Protein AF-A0A7S4WIR4-F1 (afdb_monomer)

Mean predicted aligned error: 4.54 Å

Foldseek 3Di:
DQWDADLLVQWTWGNPDLVDLVDTDTDHDPPVCVVVSVVVSVVLQCVLCVQPPVSNVCVVVVHDDHSVSSLVSQQSCLLVVVDDDDFDADVPSNYGVVVVVVCCVSRPDDPQSDDFDFDADPVRHGPVDGDGPDPPDPDDWDFDDWDQDPVGIDTDIDD

Secondary structure (DSSP, 8-state):
--EEEETTTTEEEE---SS--S--EEEPPPGGGHHHHHHHHHHHHHHHHTT-HHHHHHHHTT-PPPHHHHHHHHHHHHHHTS-------BGGGTBSHHHHHHHHHHHSPPTTSSPPEEEE-TTS-EEEEEE---TTSPP--EEEEEEEETTEEEEEEE-

InterPro domains:
  IPR027417 P-loop containing nucleoside triphosphate hydrolase [G3DSA:3.40.50.300] (1-125)
  IPR027417 P-loop containing nucleoside triphosphate hydrolase [SSF52540] (1-110)

Radius of gyration: 21.88 Å; Cα contacts (8 Å, |Δi|>4): 183; chains: 1; bounding box: 56×36×52 Å

Solvent-accessible surface area (backbone atoms only — not comparable to full-atom values): 9731 Å² total; per-residue (Å²): 136,55,59,52,70,44,58,90,78,58,32,18,46,33,40,86,44,92,88,46,62,87,54,68,42,84,41,70,59,54,81,94,43,46,69,60,44,53,57,53,30,52,53,51,50,57,64,19,28,73,63,34,72,72,53,34,53,40,41,75,73,69,44,82,76,52,72,68,55,45,47,51,23,42,20,52,29,39,67,72,62,76,47,75,93,82,84,75,69,36,72,94,72,55,39,46,52,68,58,53,55,51,45,48,68,66,31,51,74,55,84,80,70,52,86,57,49,73,36,60,48,100,88,68,47,76,68,86,48,60,54,67,83,50,93,86,50,82,92,62,68,48,78,78,47,78,46,84,49,101,90,47,78,45,72,44,65,49,111

Organism: NCBI:txid49249

pLDDT: mean 94.42, std 3.85, range [73.44, 98.12]

Structure (mmCIF, N/CA/C/O backbone):
data_AF-A0A7S4WIR4-F1
#
_entry.id   AF-A0A7S4WIR4-F1
#
loop_
_atom_site.group_PDB
_atom_site.id
_atom_site.type_symbol
_atom_site.label_atom_id
_atom_site.label_alt_id
_atom_site.label_comp_id
_atom_site.label_asym_id
_atom_site.label_entity_id
_atom_site.label_seq_id
_atom_site.pdbx_PDB_ins_code
_atom_site.Cartn_x
_atom_site.Cartn_y
_atom_site.Cartn_z
_atom_site.occupancy
_atom_site.B_iso_or_equiv
_atom_site.auth_seq_id
_atom_site.auth_comp_id
_atom_site.auth_asym_id
_atom_site.auth_atom_id
_atom_site.pdbx_PDB_model_num
ATOM 1 N N . PHE A 1 1 ? -2.104 -3.548 23.792 1.00 88.44 1 PHE A N 1
ATOM 2 C CA . PHE A 1 1 ? -2.145 -3.829 22.344 1.00 88.44 1 PHE A CA 1
ATOM 3 C C . PHE A 1 1 ? -2.446 -5.303 22.118 1.00 88.44 1 PHE A C 1
ATOM 5 O O . PHE A 1 1 ? -1.553 -6.132 22.292 1.00 88.44 1 PHE A O 1
ATOM 12 N N . ILE A 1 2 ? -3.708 -5.609 21.820 1.00 90.94 2 ILE A N 1
ATOM 13 C CA . ILE A 1 2 ? -4.228 -6.968 21.576 1.00 90.94 2 ILE A CA 1
ATOM 14 C C . ILE A 1 2 ? -4.780 -7.131 20.151 1.00 90.94 2 ILE A C 1
ATOM 16 O O . ILE A 1 2 ? -5.162 -8.227 19.762 1.00 90.94 2 ILE A O 1
ATOM 20 N N . GLY A 1 3 ? -4.813 -6.046 19.381 1.00 93.75 3 GLY A N 1
ATOM 21 C CA . GLY A 1 3 ? -5.485 -5.975 18.098 1.00 93.75 3 GLY A CA 1
ATOM 22 C C . GLY A 1 3 ? -5.527 -4.548 17.576 1.00 93.75 3 GLY A C 1
ATOM 23 O O . GLY A 1 3 ? -4.919 -3.652 18.169 1.00 93.75 3 GLY A O 1
ATOM 24 N N . LEU A 1 4 ? -6.249 -4.371 16.482 1.00 95.38 4 LEU A N 1
ATOM 25 C CA . LEU A 1 4 ? -6.417 -3.122 15.745 1.00 95.38 4 LEU A CA 1
ATOM 26 C C . LEU A 1 4 ? -7.828 -3.074 15.147 1.00 95.38 4 LEU A C 1
ATOM 28 O O . LEU A 1 4 ? -8.464 -4.116 14.992 1.00 95.38 4 LEU A O 1
ATOM 32 N N . VAL A 1 5 ? -8.311 -1.878 14.825 1.00 97.06 5 VAL A N 1
ATOM 33 C CA . VAL A 1 5 ? -9.605 -1.688 14.163 1.00 97.06 5 VAL A CA 1
ATOM 34 C C . VAL A 1 5 ? -9.358 -1.291 12.718 1.00 97.06 5 VAL A C 1
ATOM 36 O O . VAL A 1 5 ? -8.601 -0.358 12.460 1.00 97.06 5 VAL A O 1
ATOM 39 N N . ASP A 1 6 ? -9.989 -2.004 11.794 1.00 95.94 6 ASP A N 1
ATOM 40 C CA . ASP A 1 6 ? -10.075 -1.595 10.401 1.00 95.94 6 ASP A CA 1
ATOM 41 C C . ASP A 1 6 ? -11.202 -0.565 10.249 1.00 95.94 6 ASP A C 1
ATOM 43 O O . ASP A 1 6 ? -12.378 -0.862 10.485 1.00 95.94 6 ASP A O 1
ATOM 47 N N . LEU A 1 7 ? -10.824 0.658 9.870 1.00 96.81 7 LEU A N 1
ATOM 48 C CA . LEU A 1 7 ? -11.745 1.776 9.675 1.00 96.81 7 LEU A CA 1
ATOM 49 C C . LEU A 1 7 ? -12.652 1.572 8.452 1.00 96.81 7 LEU A C 1
ATOM 51 O O . LEU A 1 7 ? -13.780 2.059 8.451 1.00 96.81 7 LEU A O 1
ATOM 55 N N . LEU A 1 8 ? -12.213 0.831 7.429 1.00 94.31 8 LEU A N 1
ATOM 56 C CA . LEU A 1 8 ? -13.016 0.597 6.225 1.00 94.31 8 LEU A CA 1
ATOM 57 C C . LEU A 1 8 ? -14.213 -0.303 6.533 1.00 94.31 8 LEU A C 1
ATOM 59 O O . LEU A 1 8 ? -15.347 0.012 6.168 1.00 94.31 8 LEU A O 1
ATOM 63 N N . THR A 1 9 ? -13.962 -1.409 7.236 1.00 94.19 9 THR A N 1
ATOM 64 C CA . THR A 1 9 ? -14.976 -2.430 7.544 1.00 94.19 9 THR A CA 1
ATOM 65 C C . THR A 1 9 ? -15.663 -2.241 8.896 1.00 94.19 9 THR A C 1
ATOM 67 O O . THR A 1 9 ? -16.657 -2.920 9.165 1.00 94.19 9 THR A O 1
ATOM 70 N N . ARG A 1 10 ? -15.163 -1.331 9.747 1.00 95.38 10 ARG A N 1
ATOM 71 C CA . ARG A 1 10 ? -15.601 -1.145 11.143 1.00 95.38 10 ARG A CA 1
ATOM 72 C C . ARG A 1 10 ? -15.527 -2.451 11.943 1.00 95.38 10 ARG A C 1
ATOM 74 O O . ARG A 1 10 ? -16.445 -2.802 12.690 1.00 95.38 10 ARG A O 1
ATOM 81 N N . LYS A 1 11 ? -14.443 -3.210 11.767 1.00 96.56 11 LYS A N 1
ATOM 82 C CA . LYS A 1 11 ? -14.209 -4.471 12.485 1.00 96.56 11 LYS A CA 1
ATOM 83 C C . LYS A 1 11 ? -12.888 -4.450 13.231 1.00 96.56 11 LYS A C 1
ATOM 85 O O . LYS A 1 11 ? -11.874 -3.953 12.749 1.00 96.56 11 LYS A O 1
ATOM 90 N N . ALA A 1 12 ? -12.907 -5.009 14.434 1.00 96.94 12 ALA A N 1
ATOM 91 C CA . ALA A 1 12 ? -11.722 -5.183 15.252 1.00 96.94 12 ALA A CA 1
ATOM 92 C C . ALA A 1 12 ? -11.072 -6.532 14.933 1.00 96.94 12 ALA A C 1
ATOM 94 O O . ALA A 1 12 ? -11.678 -7.583 15.133 1.00 96.94 12 ALA A O 1
ATOM 95 N N . HIS A 1 13 ? -9.822 -6.504 14.485 1.00 95.19 13 HIS A N 1
ATOM 96 C CA . HIS A 1 13 ? -8.973 -7.685 14.381 1.00 95.19 13 HIS A CA 1
ATOM 97 C C . HIS A 1 13 ? -8.282 -7.901 15.724 1.00 95.19 13 HIS A C 1
ATOM 99 O O . HIS A 1 13 ? -7.426 -7.107 16.129 1.00 95.19 13 HIS A O 1
ATOM 105 N N . VAL A 1 14 ? -8.655 -8.966 16.431 1.00 95.00 14 VAL A N 1
ATOM 106 C CA . VAL A 1 14 ? -8.156 -9.267 17.778 1.00 95.00 14 VAL A CA 1
ATOM 107 C C . VAL A 1 14 ? -7.390 -10.582 17.773 1.00 95.00 14 VAL A C 1
ATOM 109 O O . VAL A 1 14 ? -7.874 -11.587 17.267 1.00 95.00 14 VAL A O 1
ATOM 112 N N . TRP A 1 15 ? -6.212 -10.586 18.393 1.00 93.38 15 TRP A N 1
ATOM 113 C CA . TRP A 1 15 ? -5.401 -11.780 18.632 1.00 93.38 15 TRP A CA 1
ATOM 114 C C . TRP A 1 15 ? -5.510 -12.161 20.114 1.00 93.38 15 TRP A C 1
ATOM 116 O O . TRP A 1 15 ? -4.769 -11.606 20.940 1.00 93.38 15 TRP A O 1
ATOM 126 N N . PRO A 1 16 ? -6.458 -13.045 20.477 1.00 87.00 16 PRO A N 1
ATOM 127 C CA . PRO A 1 16 ? -6.799 -13.312 21.871 1.00 87.00 16 PRO A CA 1
ATOM 128 C C . PRO A 1 16 ? -5.745 -14.148 22.598 1.00 87.00 16 PRO A C 1
ATOM 130 O O . PRO A 1 16 ? -5.554 -13.960 23.798 1.00 87.00 16 PRO A O 1
ATOM 133 N N . ASP A 1 17 ? -5.055 -15.045 21.891 1.00 85.25 17 ASP A N 1
ATOM 134 C CA . ASP A 1 17 ? -4.028 -15.909 22.466 1.00 85.25 17 ASP A CA 1
ATOM 135 C C . ASP A 1 17 ? -2.626 -15.298 22.267 1.00 85.25 17 ASP A C 1
ATOM 137 O O . ASP A 1 17 ? -2.160 -15.140 21.137 1.00 85.25 17 ASP A O 1
ATOM 141 N N . PRO A 1 18 ? -1.894 -14.962 23.345 1.00 79.19 18 PRO A N 1
ATOM 142 C CA . PRO A 1 18 ? -0.508 -14.508 23.240 1.00 79.19 18 PRO A CA 1
ATOM 143 C C . PRO A 1 18 ? 0.458 -15.557 22.659 1.00 79.19 18 PRO A C 1
ATOM 145 O O . PRO A 1 18 ? 1.525 -15.184 22.155 1.00 79.19 18 PRO A O 1
ATOM 148 N N . ASN A 1 19 ? 0.106 -16.843 22.748 1.00 81.25 19 ASN A N 1
ATOM 149 C CA . ASN A 1 19 ? 0.925 -17.980 22.327 1.00 81.25 19 ASN A CA 1
ATOM 150 C C . ASN A 1 19 ? 0.577 -18.490 20.922 1.00 81.25 19 ASN A C 1
ATOM 152 O O . ASN A 1 19 ? 1.421 -19.133 20.303 1.00 81.25 19 ASN A O 1
ATOM 156 N N . ASN A 1 20 ? -0.617 -18.183 20.406 1.00 79.50 20 ASN A N 1
ATOM 157 C CA . ASN A 1 20 ? -1.042 -18.532 19.051 1.00 79.50 20 ASN A CA 1
ATOM 158 C C . ASN A 1 20 ? -1.300 -17.262 18.234 1.00 79.50 20 ASN A C 1
ATOM 160 O O . ASN A 1 20 ? -2.334 -16.611 18.358 1.00 79.50 20 ASN A O 1
ATOM 164 N N . ARG A 1 21 ? -0.313 -16.901 17.411 1.00 73.44 21 ARG A N 1
ATOM 165 C CA . ARG A 1 21 ? -0.252 -15.605 16.720 1.00 73.44 21 ARG A CA 1
ATOM 166 C C . ARG A 1 21 ? -0.794 -15.644 15.289 1.00 73.44 21 ARG A C 1
ATOM 168 O O . ARG A 1 21 ? -0.968 -14.597 14.675 1.00 73.44 21 ARG A O 1
ATOM 175 N N . GLU A 1 22 ? -1.077 -16.836 14.773 1.00 79.44 22 GLU A N 1
ATOM 176 C CA . GLU A 1 22 ? -1.636 -17.033 13.431 1.00 79.44 22 GLU A CA 1
ATOM 177 C C . GLU A 1 22 ? -3.155 -16.838 13.409 1.00 79.44 22 GLU A C 1
ATOM 179 O O . GLU A 1 22 ? -3.721 -16.471 12.382 1.00 79.44 22 GLU A O 1
ATOM 184 N N . VAL A 1 23 ? -3.816 -17.048 14.549 1.00 83.12 23 VAL A N 1
ATOM 185 C CA . VAL A 1 23 ? -5.270 -16.959 14.659 1.00 83.12 23 VAL A CA 1
ATOM 186 C C . VAL A 1 23 ? -5.661 -15.580 15.175 1.00 83.12 23 VAL A C 1
ATOM 188 O O . VAL A 1 23 ? -5.315 -15.195 16.294 1.00 83.12 23 VAL A O 1
ATOM 191 N N . PHE A 1 24 ? -6.424 -14.853 14.364 1.00 90.00 24 PHE A N 1
ATOM 192 C CA . PHE A 1 24 ? -7.142 -13.659 14.790 1.00 90.00 24 PHE A CA 1
ATOM 193 C C . PHE A 1 24 ? -8.645 -13.868 14.643 1.00 90.00 24 PHE A C 1
ATOM 195 O O . PHE A 1 24 ? -9.113 -14.686 13.850 1.00 90.00 24 PHE A O 1
ATOM 202 N N . GLU A 1 25 ? -9.399 -13.098 15.410 1.00 94.31 25 GLU A N 1
ATOM 203 C CA . GLU A 1 25 ? -10.850 -13.063 15.361 1.00 94.31 25 GLU A CA 1
ATOM 204 C C . GLU A 1 25 ? -11.304 -11.678 14.918 1.00 94.31 25 GLU A C 1
ATOM 206 O O . GLU A 1 25 ? -10.770 -10.663 15.375 1.00 94.31 25 GLU A O 1
ATOM 211 N N . LEU A 1 26 ? -12.320 -11.648 14.059 1.00 95.62 26 LEU A N 1
ATOM 212 C CA . LEU A 1 26 ? -13.074 -10.435 13.786 1.00 95.62 26 LEU A CA 1
ATOM 213 C C . LEU A 1 26 ? -14.105 -10.244 14.892 1.00 95.62 26 LEU A C 1
ATOM 215 O O . LEU A 1 26 ? -14.911 -11.134 15.169 1.00 95.62 26 LEU A O 1
ATOM 219 N N . ARG A 1 27 ? -14.077 -9.076 15.519 1.00 96.56 27 ARG A N 1
ATOM 220 C CA . ARG A 1 27 ? -15.026 -8.660 16.551 1.00 96.56 27 ARG A CA 1
ATOM 221 C C . ARG A 1 27 ? -15.606 -7.298 16.191 1.00 96.56 27 ARG A C 1
ATOM 223 O O . ARG A 1 27 ? -15.106 -6.613 15.296 1.00 96.56 27 ARG A O 1
ATOM 230 N N . ASP A 1 28 ? -16.666 -6.912 16.883 1.00 97.25 28 ASP A N 1
ATOM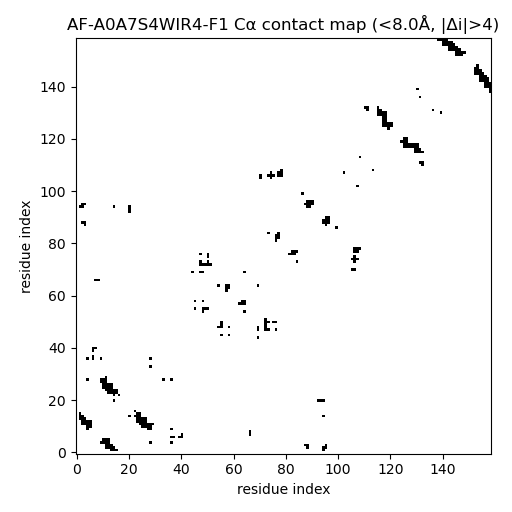 231 C CA . ASP A 1 28 ? -17.164 -5.544 16.800 1.00 97.25 28 ASP A CA 1
ATOM 232 C C . ASP A 1 28 ? -16.171 -4.567 17.439 1.00 97.25 28 ASP A C 1
ATOM 234 O O . ASP A 1 28 ? -15.301 -4.953 18.229 1.00 97.25 28 ASP A O 1
ATOM 238 N N . VAL A 1 29 ? -16.280 -3.301 17.044 1.00 96.69 29 VAL A N 1
ATOM 239 C CA . VAL A 1 29 ? -15.463 -2.221 17.599 1.00 96.69 29 VAL A CA 1
ATOM 240 C C . VAL A 1 29 ? -15.710 -2.133 19.113 1.00 96.69 29 VAL A C 1
ATOM 242 O O . VAL A 1 29 ? -16.871 -2.139 19.527 1.00 96.69 29 VAL A O 1
ATOM 245 N N . PRO A 1 30 ? -14.657 -2.062 19.949 1.00 94.94 30 PRO A N 1
ATOM 246 C CA . PRO A 1 30 ? -14.810 -1.844 21.386 1.00 94.94 30 PRO A CA 1
ATOM 247 C C . PRO A 1 30 ? -15.624 -0.579 21.683 1.00 94.94 30 PRO A C 1
ATOM 249 O O . PRO A 1 30 ? -15.407 0.448 21.043 1.00 94.94 30 PRO A O 1
ATOM 252 N N . GLU A 1 31 ? -16.535 -0.638 22.660 1.00 95.69 31 GLU A N 1
ATOM 253 C CA . GLU A 1 31 ? -17.451 0.471 22.990 1.00 95.69 31 GLU A CA 1
ATOM 254 C C . GLU A 1 31 ? -16.716 1.789 23.283 1.00 95.69 31 GLU A C 1
ATOM 256 O O . GLU A 1 31 ? -17.175 2.858 22.895 1.00 95.69 31 GLU A O 1
ATOM 261 N N . ASP A 1 32 ? -15.541 1.715 23.909 1.00 94.75 32 ASP A N 1
ATOM 262 C CA . ASP A 1 32 ? -14.690 2.859 24.247 1.00 94.75 32 ASP A CA 1
ATOM 263 C C . ASP A 1 32 ? -13.951 3.472 23.043 1.00 94.75 32 ASP A C 1
ATOM 265 O O . ASP A 1 32 ? -13.334 4.533 23.167 1.00 94.75 32 ASP A O 1
ATOM 269 N N . MET A 1 33 ? -14.010 2.822 21.878 1.00 95.81 33 MET A N 1
ATOM 270 C CA . MET A 1 33 ? -13.361 3.258 20.641 1.00 95.81 33 MET A CA 1
ATOM 271 C C . MET A 1 33 ? -14.341 3.676 19.542 1.00 95.81 33 MET A C 1
ATOM 273 O O . MET A 1 33 ? -13.882 4.218 18.542 1.00 95.81 33 MET A O 1
ATOM 277 N N . VAL A 1 34 ? -15.651 3.449 19.698 1.00 97.12 34 VAL A N 1
ATOM 278 C CA . VAL A 1 34 ? -16.651 3.694 18.637 1.00 97.12 34 VAL A CA 1
ATOM 279 C C . VAL A 1 34 ? -16.572 5.125 18.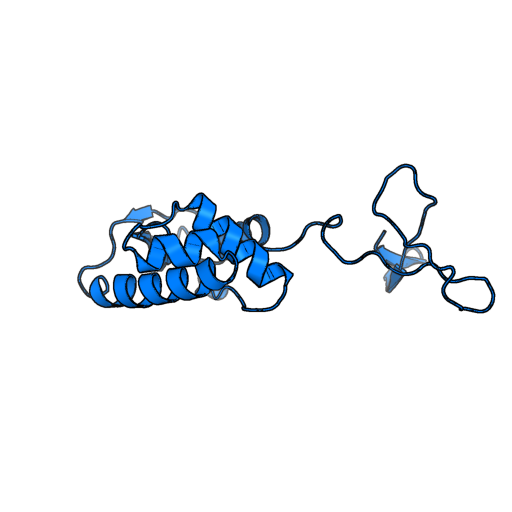105 1.00 97.12 34 VAL A C 1
ATOM 281 O O . VAL A 1 34 ? -16.390 5.313 16.905 1.00 97.12 34 VAL A O 1
ATOM 284 N N . ASP A 1 35 ? -16.605 6.121 18.991 1.00 97.44 35 ASP A N 1
ATOM 285 C CA . ASP A 1 35 ? -16.573 7.534 18.591 1.00 97.44 35 ASP A CA 1
ATOM 286 C C . ASP A 1 35 ? -15.272 7.895 17.854 1.00 97.44 35 ASP A C 1
ATOM 288 O O . ASP A 1 35 ? -15.291 8.600 16.849 1.00 97.44 35 ASP A O 1
ATOM 292 N N . GLN A 1 36 ? -14.134 7.358 18.312 1.00 97.00 36 GLN A N 1
ATOM 293 C CA . GLN A 1 36 ? -12.839 7.580 17.661 1.00 97.00 36 GLN A CA 1
ATOM 294 C C . GLN A 1 36 ? -12.780 6.913 16.284 1.00 97.00 36 GLN A C 1
ATOM 296 O O . GLN A 1 36 ? -12.195 7.462 15.355 1.00 97.00 36 GLN A O 1
ATOM 301 N N . VAL A 1 37 ? -13.355 5.717 16.144 1.00 97.69 37 VAL A N 1
ATOM 302 C CA . VAL A 1 37 ? -13.374 4.987 14.873 1.00 97.69 37 VAL A CA 1
ATOM 303 C C . VAL A 1 37 ? -14.193 5.740 13.838 1.00 97.69 37 VAL A C 1
ATOM 305 O O . VAL A 1 37 ? -13.714 5.889 12.718 1.00 97.69 37 VAL A O 1
ATOM 308 N N . GLU A 1 38 ? -15.365 6.260 14.199 1.00 97.25 38 GLU A N 1
ATOM 309 C CA . GLU A 1 38 ? -16.165 7.052 13.261 1.00 97.25 38 GLU A CA 1
ATOM 310 C C . GLU A 1 38 ? -15.478 8.381 12.905 1.00 97.25 38 GLU A C 1
ATOM 312 O O . GLU A 1 38 ? -15.409 8.706 11.723 1.00 97.25 38 GLU A O 1
ATOM 317 N N . GLU A 1 39 ? -14.860 9.081 13.868 1.00 97.62 39 GLU A N 1
ATOM 318 C CA . GLU A 1 39 ? -14.090 10.311 13.597 1.00 97.62 39 GLU A CA 1
ATOM 319 C C . GLU A 1 39 ? -12.952 10.070 12.588 1.00 97.62 39 GLU A C 1
ATOM 321 O O . GLU A 1 39 ? -12.771 10.822 11.629 1.00 97.62 39 GLU A O 1
ATOM 326 N N . TRP A 1 40 ? -12.146 9.025 12.796 1.00 97.62 40 TRP A N 1
ATOM 327 C CA . TRP A 1 40 ? -11.023 8.725 11.903 1.00 97.62 40 TRP A CA 1
ATOM 328 C C . TRP A 1 40 ? -11.471 8.145 10.568 1.00 97.62 40 TRP A C 1
ATOM 330 O O . TRP A 1 40 ? -10.796 8.351 9.560 1.00 97.62 40 TRP A O 1
ATOM 340 N N . ARG A 1 41 ? -12.596 7.431 10.548 1.00 97.00 41 ARG A N 1
ATOM 341 C CA . ARG A 1 41 ? -13.180 6.910 9.317 1.00 97.00 41 ARG A CA 1
ATOM 342 C C . ARG A 1 41 ? -13.717 8.033 8.435 1.00 97.00 41 ARG A C 1
ATOM 344 O O . ARG A 1 41 ? -13.484 7.984 7.233 1.00 97.00 41 ARG A O 1
ATOM 351 N N . GLU A 1 42 ? -14.383 9.032 9.008 1.00 96.56 42 GLU A N 1
ATOM 352 C CA . GLU A 1 42 ? -14.847 10.218 8.277 1.00 96.56 42 GLU A CA 1
ATOM 353 C C . GLU A 1 42 ? -13.672 10.924 7.591 1.00 96.56 42 GLU A C 1
ATOM 355 O O . GLU A 1 42 ? -13.687 11.086 6.372 1.00 96.56 42 GLU A O 1
ATOM 360 N N . LYS A 1 43 ? -12.598 11.208 8.343 1.00 96.94 43 LYS A N 1
ATOM 361 C CA . LYS A 1 43 ? -11.366 11.805 7.797 1.00 96.94 43 LYS A CA 1
ATOM 362 C C . LYS A 1 43 ? -10.740 10.947 6.700 1.00 96.94 43 LYS A C 1
ATOM 364 O O . LYS A 1 43 ? -10.292 11.471 5.688 1.00 96.94 43 LYS A O 1
ATOM 369 N N . LEU A 1 44 ? -10.694 9.627 6.898 1.00 97.19 44 LEU A N 1
ATOM 370 C CA . LEU A 1 44 ? -10.165 8.697 5.901 1.00 97.19 44 LEU A CA 1
ATOM 371 C C . LEU A 1 44 ? -10.959 8.776 4.597 1.00 97.19 44 LEU A C 1
ATOM 373 O O . LEU A 1 44 ? -10.349 8.809 3.531 1.00 97.19 44 LEU A O 1
ATOM 377 N N . ILE A 1 45 ? -12.292 8.768 4.672 1.00 97.06 45 ILE A N 1
ATOM 378 C CA . ILE A 1 45 ? -13.145 8.794 3.481 1.00 97.06 45 ILE A CA 1
ATOM 379 C C . ILE A 1 45 ? -13.029 10.138 2.785 1.00 97.06 45 ILE A C 1
ATOM 381 O O . ILE A 1 45 ? -12.813 10.137 1.580 1.00 97.06 45 ILE A O 1
ATOM 385 N N . GLU A 1 46 ? -13.094 11.241 3.530 1.00 96.25 46 GLU A N 1
ATOM 386 C CA . GLU A 1 46 ? -12.927 12.596 3.001 1.00 96.25 46 GLU A CA 1
ATOM 387 C C . GLU A 1 46 ? -11.611 12.724 2.222 1.00 96.25 46 GLU A C 1
ATOM 389 O O . GLU A 1 46 ? -11.630 13.050 1.039 1.00 96.25 46 GLU A O 1
ATOM 394 N N . THR A 1 47 ? -10.480 12.342 2.827 1.00 97.06 47 THR A N 1
ATOM 395 C CA . THR A 1 47 ? -9.169 12.364 2.153 1.00 97.06 47 THR A CA 1
ATOM 396 C C . THR A 1 47 ? -9.099 11.403 0.966 1.00 97.06 47 THR A C 1
ATOM 398 O O . THR A 1 47 ? -8.456 11.701 -0.037 1.00 97.06 47 THR A O 1
ATOM 401 N N . ALA A 1 48 ? -9.733 10.230 1.050 1.00 97.81 48 ALA A N 1
ATOM 402 C CA . ALA A 1 48 ? -9.741 9.297 -0.068 1.00 97.81 48 ALA A CA 1
ATOM 403 C C . ALA A 1 48 ? -10.494 9.896 -1.263 1.00 97.81 48 ALA A C 1
ATOM 405 O O . ALA A 1 48 ? -9.941 9.947 -2.358 1.00 97.81 48 ALA A O 1
ATOM 406 N N . VAL A 1 49 ? -11.728 10.373 -1.076 1.00 97.81 49 VAL A N 1
ATOM 407 C CA . VAL A 1 49 ? -12.567 10.842 -2.190 1.00 97.81 49 VAL A CA 1
ATOM 408 C C . VAL A 1 49 ? -12.053 12.119 -2.859 1.00 97.81 49 VAL A C 1
ATOM 410 O O . VAL A 1 49 ? -12.418 12.352 -4.002 1.00 97.81 49 VAL A O 1
ATOM 413 N N . GLU A 1 50 ? -11.126 12.875 -2.255 1.00 96.81 50 GLU A N 1
ATOM 414 C CA . GLU A 1 50 ? -10.393 13.974 -2.930 1.00 96.81 50 GLU A CA 1
ATOM 415 C C . GLU A 1 50 ? -9.694 13.533 -4.225 1.00 96.81 50 GLU A C 1
ATOM 417 O O . GLU A 1 50 ? -9.367 14.351 -5.081 1.00 96.81 50 GLU A O 1
ATOM 422 N N . GLN A 1 51 ? -9.469 12.231 -4.385 1.00 97.81 51 GLN A N 1
ATOM 423 C CA . GLN A 1 51 ? -8.858 11.645 -5.569 1.00 97.81 51 GLN A CA 1
ATOM 424 C C . GLN A 1 51 ? -9.835 11.473 -6.744 1.00 97.81 51 GLN A C 1
ATOM 426 O O . GLN A 1 51 ? -9.395 11.104 -7.836 1.00 97.81 51 GLN A O 1
ATOM 431 N N . ASP A 1 52 ? -11.139 11.683 -6.560 1.00 97.81 52 ASP A N 1
ATOM 432 C CA . ASP A 1 52 ? -12.181 11.437 -7.564 1.00 97.81 52 ASP A CA 1
ATOM 433 C C . ASP A 1 52 ? -13.325 12.459 -7.410 1.00 97.81 52 ASP A C 1
ATOM 435 O O . ASP A 1 52 ? -14.133 12.364 -6.487 1.00 97.81 52 ASP A O 1
ATOM 439 N N . ASP A 1 53 ? -13.371 13.445 -8.316 1.00 96.62 53 ASP A N 1
ATOM 440 C CA . ASP A 1 53 ? -14.297 14.587 -8.253 1.00 96.62 53 ASP A CA 1
ATOM 441 C C . ASP A 1 53 ? -15.773 14.155 -8.146 1.00 96.62 53 ASP A C 1
ATOM 443 O O . ASP A 1 53 ? -16.526 14.733 -7.359 1.00 96.62 53 ASP A O 1
ATOM 447 N N . ASP A 1 54 ? -16.176 13.108 -8.877 1.00 96.75 54 ASP A N 1
ATOM 448 C CA . ASP A 1 54 ? -17.558 12.610 -8.879 1.00 96.75 54 ASP A CA 1
ATOM 449 C C . ASP A 1 54 ? -17.924 11.992 -7.515 1.00 96.75 54 ASP A C 1
ATOM 451 O O . ASP A 1 54 ? -19.029 12.187 -6.998 1.00 96.75 54 ASP A O 1
ATOM 455 N N . LEU A 1 55 ? -16.992 11.249 -6.904 1.00 97.12 55 LEU A N 1
ATOM 456 C CA . LEU A 1 55 ? -17.194 10.660 -5.576 1.00 97.12 55 LEU A CA 1
ATOM 457 C C . LEU A 1 55 ? -17.151 11.704 -4.461 1.00 97.12 55 LEU A C 1
ATOM 459 O O . LEU A 1 55 ? -17.888 11.565 -3.484 1.00 97.12 55 LEU A O 1
ATOM 463 N N . MET A 1 56 ? -16.317 12.736 -4.598 1.00 96.69 56 MET A N 1
ATOM 464 C CA . MET A 1 56 ? -16.287 13.860 -3.667 1.00 96.69 56 MET A CA 1
ATOM 465 C C . MET A 1 56 ? -17.631 14.596 -3.662 1.00 96.69 56 MET A C 1
ATOM 467 O O . MET A 1 56 ? -18.199 14.820 -2.593 1.00 96.69 56 MET A O 1
ATOM 471 N N . GLU A 1 57 ? -18.179 14.927 -4.835 1.00 96.69 57 GLU A N 1
ATOM 472 C CA . GLU A 1 57 ? -19.480 15.600 -4.936 1.00 96.69 57 GLU A CA 1
ATOM 473 C C . GLU A 1 57 ? -20.602 14.748 -4.319 1.00 96.69 57 GLU A C 1
ATOM 475 O O . GLU A 1 57 ? -21.359 15.233 -3.475 1.00 96.69 57 GLU A O 1
ATOM 480 N N . ALA A 1 58 ? -20.652 13.449 -4.639 1.00 95.94 58 ALA A N 1
ATOM 481 C CA . ALA A 1 58 ? -21.629 12.530 -4.054 1.00 95.94 58 ALA A CA 1
ATOM 482 C C . ALA A 1 58 ? -21.510 12.429 -2.520 1.00 95.94 58 ALA A C 1
ATOM 484 O O . ALA A 1 58 ? -22.528 12.391 -1.819 1.00 95.94 58 ALA A O 1
ATOM 485 N N . TYR A 1 59 ? -20.284 12.417 -1.988 1.00 96.12 59 TYR A N 1
ATOM 486 C CA . TYR A 1 59 ? -20.034 12.375 -0.548 1.00 96.12 59 TYR A CA 1
ATOM 487 C C . TYR A 1 59 ? -20.504 13.652 0.162 1.00 96.12 59 TYR A C 1
ATOM 489 O O . TYR A 1 59 ? -21.150 13.561 1.209 1.00 96.12 59 TYR A O 1
ATOM 497 N N . LEU A 1 60 ? -20.267 14.830 -0.429 1.00 94.19 60 LEU A N 1
ATOM 498 C CA . LEU A 1 60 ? -20.756 16.117 0.087 1.00 94.19 60 LEU A CA 1
ATOM 499 C C . LEU A 1 60 ? -22.292 16.205 0.100 1.00 94.19 60 LEU A C 1
ATOM 501 O O . LEU A 1 60 ? -22.866 16.828 0.996 1.00 94.19 60 LEU A O 1
ATOM 505 N N . ASP A 1 61 ? -22.956 15.522 -0.832 1.00 96.19 61 ASP A N 1
ATOM 506 C CA . ASP A 1 61 ? -24.415 15.356 -0.869 1.00 96.19 61 ASP A CA 1
ATOM 507 C C . ASP A 1 61 ? -24.942 14.296 0.125 1.00 96.19 61 ASP A C 1
ATOM 509 O O . ASP A 1 61 ? -26.145 14.015 0.182 1.00 96.19 61 ASP A O 1
ATOM 513 N N . GLY A 1 62 ? -24.061 13.711 0.942 1.00 93.81 62 GLY A N 1
ATOM 514 C CA . GLY A 1 62 ? -24.393 12.741 1.985 1.00 93.81 62 GLY A CA 1
ATOM 515 C C . GLY A 1 62 ? -24.521 11.299 1.490 1.00 93.81 62 GLY A C 1
ATOM 516 O O . GLY A 1 62 ? -25.074 10.460 2.208 1.00 93.81 62 GLY A O 1
ATOM 517 N N . GLN A 1 63 ? -24.046 10.989 0.280 1.00 94.75 63 GLN A N 1
ATOM 518 C CA . GLN A 1 63 ? -24.013 9.622 -0.240 1.00 94.75 63 GLN A CA 1
ATOM 519 C C . GLN A 1 63 ? -22.699 8.946 0.150 1.00 94.75 63 GLN A C 1
ATOM 521 O O . GLN A 1 63 ? -21.621 9.347 -0.275 1.00 94.75 63 GLN A O 1
ATOM 526 N N . GLU A 1 64 ? -22.782 7.895 0.962 1.00 91.69 64 GLU A N 1
ATOM 527 C CA . GLU A 1 64 ? -21.593 7.165 1.396 1.00 91.69 64 GLU A CA 1
ATOM 528 C C . GLU A 1 64 ? -21.027 6.305 0.243 1.00 91.69 64 GLU A C 1
ATOM 530 O O . GLU A 1 64 ? -21.764 5.475 -0.304 1.00 91.69 64 GLU A O 1
ATOM 535 N N . PRO A 1 65 ? -19.741 6.461 -0.130 1.00 95.12 65 PRO A N 1
ATOM 536 C CA . PRO A 1 65 ? -19.133 5.659 -1.186 1.00 95.12 65 PRO A CA 1
ATOM 537 C C . PRO A 1 65 ? -19.039 4.178 -0.808 1.00 95.12 65 PRO A C 1
ATOM 539 O O . PR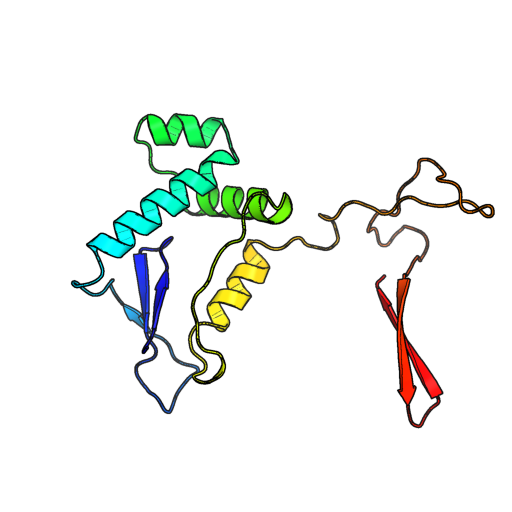O A 1 65 ? -18.952 3.810 0.369 1.00 95.12 65 PRO A O 1
ATOM 542 N N . SER A 1 66 ? -18.995 3.304 -1.814 1.00 96.62 66 SER A N 1
ATOM 543 C CA . SER A 1 66 ? -18.753 1.882 -1.568 1.00 96.62 66 SER A CA 1
ATOM 544 C C . SER A 1 66 ? -17.321 1.637 -1.067 1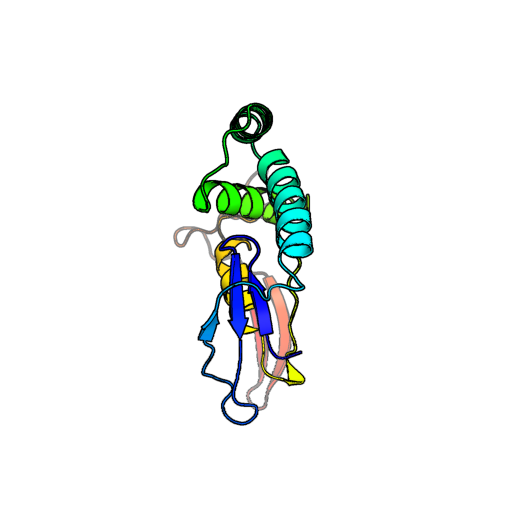.00 96.62 66 SER A C 1
ATOM 546 O O . SER A 1 66 ? -16.410 2.421 -1.329 1.00 96.62 66 SER A O 1
ATOM 548 N N . ILE A 1 67 ? -17.083 0.515 -0.376 1.00 96.00 67 ILE A N 1
ATOM 549 C CA . ILE A 1 67 ? -15.724 0.147 0.069 1.00 96.00 67 ILE A CA 1
ATOM 550 C C . ILE A 1 67 ? -14.770 0.022 -1.127 1.00 96.00 67 ILE A C 1
ATOM 552 O O . ILE A 1 67 ? -13.614 0.427 -1.024 1.00 96.00 67 ILE A O 1
ATOM 556 N N . ASP A 1 68 ? -15.247 -0.497 -2.259 1.00 97.00 68 ASP A N 1
ATOM 557 C CA . ASP A 1 68 ? -14.436 -0.649 -3.469 1.00 97.00 68 ASP A CA 1
ATOM 558 C C . ASP A 1 68 ? -14.069 0.711 -4.079 1.00 97.00 68 ASP A C 1
ATOM 560 O O . ASP A 1 68 ? -12.934 0.902 -4.521 1.00 97.00 68 ASP A O 1
ATOM 564 N N . ASP A 1 69 ? -14.990 1.679 -4.046 1.00 97.69 69 ASP A N 1
ATOM 565 C CA . ASP A 1 69 ? -14.722 3.059 -4.462 1.00 97.69 69 ASP A CA 1
ATOM 566 C C . ASP A 1 69 ? -13.688 3.721 -3.550 1.00 97.69 69 ASP A C 1
ATOM 568 O O . ASP A 1 69 ? -12.694 4.260 -4.038 1.00 97.69 69 ASP A O 1
ATOM 572 N N . ILE A 1 70 ? -13.855 3.596 -2.229 1.00 97.62 70 ILE A N 1
ATOM 573 C CA . ILE A 1 70 ? -12.893 4.119 -1.249 1.00 97.62 70 ILE A CA 1
ATOM 574 C C . ILE A 1 70 ? -11.511 3.505 -1.494 1.00 97.62 70 ILE A C 1
ATOM 576 O O . ILE A 1 70 ? -10.520 4.228 -1.581 1.00 97.62 70 ILE A O 1
ATOM 580 N N . LYS A 1 71 ? -11.424 2.180 -1.666 1.00 97.62 71 LYS A N 1
ATOM 581 C CA . LYS A 1 71 ? -10.157 1.492 -1.955 1.00 97.62 71 LYS A CA 1
ATOM 582 C C . LYS A 1 71 ? -9.526 1.958 -3.267 1.00 97.62 71 LYS A C 1
ATOM 584 O O . LYS A 1 71 ? -8.310 2.148 -3.311 1.00 97.62 71 LYS A O 1
ATOM 589 N N . ARG A 1 72 ? -10.320 2.170 -4.324 1.00 97.56 72 ARG A N 1
ATOM 590 C CA . ARG A 1 72 ? -9.830 2.707 -5.604 1.00 97.56 72 ARG A CA 1
ATOM 591 C C . ARG A 1 72 ? -9.216 4.091 -5.416 1.00 97.56 72 ARG A C 1
ATOM 593 O O . ARG A 1 72 ? -8.122 4.339 -5.922 1.00 97.56 72 ARG A O 1
ATOM 600 N N . CYS A 1 73 ? -9.884 4.961 -4.669 1.00 98.12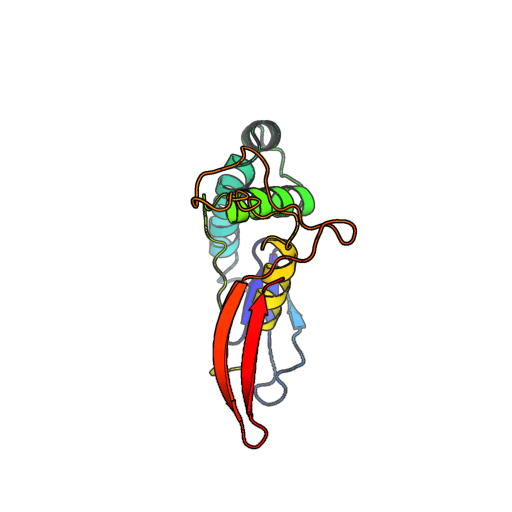 73 CYS A N 1
ATOM 601 C CA . CYS A 1 73 ? -9.388 6.298 -4.382 1.00 98.12 73 CYS A CA 1
ATOM 602 C C . CYS A 1 73 ? -8.114 6.277 -3.528 1.00 98.12 73 CYS A C 1
ATOM 604 O O . CYS A 1 73 ? -7.137 6.942 -3.871 1.00 98.12 73 CYS A O 1
ATOM 606 N N . ILE A 1 74 ? -8.068 5.436 -2.487 1.00 98.12 74 ILE A N 1
ATOM 607 C CA . ILE A 1 74 ? -6.856 5.223 -1.682 1.00 98.12 74 ILE A CA 1
ATOM 608 C C . ILE A 1 74 ? -5.695 4.773 -2.572 1.00 98.12 74 ILE A C 1
ATOM 610 O O . ILE A 1 74 ? -4.601 5.330 -2.479 1.00 98.12 74 ILE A O 1
ATOM 614 N N . ARG A 1 75 ? -5.919 3.799 -3.462 1.00 97.75 75 ARG A N 1
ATOM 615 C CA . ARG A 1 75 ? -4.896 3.333 -4.407 1.00 97.75 75 ARG A CA 1
ATOM 616 C C . ARG A 1 75 ? -4.404 4.467 -5.305 1.00 97.75 75 ARG A C 1
ATOM 618 O O . ARG A 1 75 ? -3.196 4.621 -5.465 1.00 97.75 75 ARG A O 1
ATOM 625 N N . LYS A 1 76 ? -5.319 5.262 -5.868 1.00 97.12 76 LYS A N 1
ATOM 626 C CA . LYS A 1 76 ? -4.987 6.389 -6.750 1.00 97.12 76 LYS A CA 1
ATOM 627 C C . LYS A 1 76 ? -4.086 7.406 -6.041 1.00 97.12 76 LYS A C 1
ATOM 629 O O . LYS A 1 76 ? -2.993 7.664 -6.539 1.00 97.12 76 LYS A O 1
ATOM 634 N N . GLY A 1 77 ? -4.477 7.870 -4.853 1.00 97.25 77 GLY A N 1
ATOM 635 C CA . GLY A 1 77 ? -3.676 8.825 -4.078 1.00 97.25 77 GLY A CA 1
ATOM 636 C C . GLY A 1 77 ? -2.357 8.246 -3.563 1.00 97.25 77 GLY A C 1
ATOM 637 O O . GLY A 1 77 ? -1.351 8.948 -3.520 1.00 97.25 77 GLY A O 1
ATOM 638 N N . THR A 1 78 ? -2.315 6.943 -3.258 1.00 97.00 78 THR A N 1
ATOM 639 C CA . THR A 1 78 ? -1.073 6.255 -2.856 1.00 97.00 78 THR A CA 1
ATOM 640 C C . THR A 1 78 ? -0.059 6.211 -3.998 1.00 97.00 78 THR A C 1
ATOM 642 O O . THR A 1 78 ? 1.118 6.493 -3.785 1.00 97.00 78 THR A O 1
ATOM 645 N N . ILE A 1 79 ? -0.498 5.863 -5.213 1.00 96.00 79 ILE A N 1
ATOM 646 C CA . ILE A 1 79 ? 0.373 5.805 -6.397 1.00 96.00 79 ILE A CA 1
ATOM 647 C C . ILE A 1 79 ? 0.820 7.213 -6.809 1.00 96.00 79 ILE A C 1
ATOM 649 O O . ILE A 1 79 ? 1.981 7.395 -7.171 1.00 96.00 79 ILE A O 1
ATOM 653 N N . ALA A 1 80 ? -0.070 8.204 -6.704 1.00 95.56 80 ALA A N 1
ATOM 654 C CA . ALA A 1 80 ? 0.233 9.610 -6.974 1.00 95.56 80 ALA A CA 1
ATOM 655 C C . ALA A 1 80 ? 1.124 10.273 -5.905 1.00 95.56 80 ALA A C 1
ATOM 657 O O . ALA A 1 80 ? 1.657 11.352 -6.147 1.00 95.56 80 ALA A O 1
ATOM 658 N N . LEU A 1 81 ? 1.333 9.612 -4.757 1.00 95.56 81 LEU A N 1
ATOM 659 C CA . LEU A 1 81 ? 2.054 10.133 -3.588 1.00 95.56 81 LEU A CA 1
ATOM 660 C C . LEU A 1 81 ? 1.378 11.346 -2.923 1.00 95.56 81 LEU A C 1
ATOM 662 O O . LEU A 1 81 ? 2.041 12.105 -2.214 1.00 95.56 81 LEU A O 1
ATOM 666 N N . ASP A 1 82 ? 0.067 11.505 -3.100 1.00 97.12 82 ASP A N 1
ATOM 667 C CA . ASP A 1 82 ? -0.714 12.583 -2.481 1.00 97.12 82 ASP A CA 1
ATOM 668 C C . ASP A 1 82 ? -0.891 12.355 -0.974 1.00 97.12 82 ASP A C 1
ATOM 670 O O . ASP A 1 82 ? -0.879 13.291 -0.172 1.00 97.12 82 ASP A O 1
ATOM 674 N N . PHE A 1 83 ? -1.007 11.088 -0.571 1.00 97.06 83 PHE A N 1
ATOM 675 C CA . PHE A 1 83 ? -1.042 10.669 0.825 1.00 97.06 83 PHE A CA 1
ATOM 676 C C . PHE A 1 83 ? -0.463 9.264 1.008 1.00 97.06 83 PHE A C 1
ATOM 678 O O . PHE A 1 83 ? -0.255 8.506 0.061 1.00 97.06 83 PHE A O 1
ATOM 685 N N . PHE A 1 84 ? -0.231 8.896 2.270 1.00 96.38 84 PHE A N 1
ATOM 686 C CA . PHE A 1 84 ? 0.362 7.617 2.653 1.00 96.38 84 PHE A CA 1
ATOM 687 C C . PHE A 1 84 ? -0.581 6.859 3.598 1.00 96.38 84 PHE A C 1
ATOM 689 O O . PHE A 1 84 ? -0.710 7.253 4.766 1.00 96.38 84 PHE A O 1
ATOM 696 N N . PRO A 1 85 ? -1.232 5.770 3.139 1.00 95.31 85 PRO A N 1
ATOM 697 C CA . PRO A 1 85 ? -2.072 4.943 3.997 1.00 95.31 85 PRO A CA 1
ATOM 698 C C . PRO A 1 85 ? -1.297 4.482 5.229 1.00 95.31 85 PRO A C 1
ATOM 700 O O . PRO A 1 85 ? -0.257 3.828 5.130 1.00 95.31 85 PRO A O 1
ATOM 703 N N . THR A 1 86 ? -1.789 4.852 6.408 1.00 95.00 86 THR A N 1
ATOM 704 C CA . THR A 1 86 ? -1.081 4.612 7.666 1.00 95.00 86 THR A CA 1
ATOM 705 C C . THR A 1 86 ? -1.716 3.457 8.417 1.00 95.00 86 THR A C 1
ATOM 707 O O . THR A 1 86 ? -2.894 3.482 8.760 1.00 95.00 86 THR A O 1
ATOM 710 N N . TYR A 1 87 ? -0.897 2.455 8.717 1.00 94.62 87 TYR A N 1
ATOM 711 C CA . TYR A 1 87 ? -1.304 1.251 9.426 1.00 94.62 87 TYR A CA 1
ATOM 712 C C . TYR A 1 87 ? -0.628 1.175 10.788 1.00 94.62 87 TYR A C 1
ATOM 714 O O . TYR A 1 87 ? 0.536 1.550 10.949 1.00 94.62 87 TYR A O 1
ATOM 722 N N . CYS A 1 88 ? -1.346 0.638 11.772 1.00 92.62 88 CYS A N 1
ATOM 723 C CA . CYS A 1 88 ? -0.786 0.318 13.076 1.00 92.62 88 CYS A CA 1
ATOM 724 C C . CYS A 1 88 ? -0.595 -1.195 13.231 1.00 92.62 88 CYS A C 1
ATOM 726 O O . CYS A 1 88 ? -1.330 -2.012 12.681 1.00 92.62 88 CYS A O 1
ATOM 728 N N . GLY A 1 89 ? 0.423 -1.582 13.993 1.00 93.19 89 GLY A N 1
ATOM 729 C CA . GLY A 1 89 ? 0.771 -2.981 14.185 1.00 93.19 89 GLY A CA 1
ATOM 730 C C . GLY A 1 89 ? 1.980 -3.146 15.090 1.00 93.19 89 GLY A C 1
ATOM 731 O O . GLY A 1 89 ? 2.616 -2.184 15.521 1.00 93.19 89 GLY A O 1
ATOM 732 N N . SER A 1 90 ? 2.312 -4.393 15.395 1.00 92.81 90 SER A N 1
ATOM 733 C CA . SER A 1 90 ? 3.517 -4.748 16.129 1.00 92.81 90 SER A CA 1
ATOM 734 C C . SER A 1 90 ? 4.101 -6.030 15.558 1.00 92.81 90 SER A C 1
ATOM 736 O O . SER A 1 90 ? 3.610 -7.118 15.855 1.00 92.81 90 SER A O 1
ATOM 738 N N . ALA A 1 91 ? 5.187 -5.892 14.790 1.00 92.19 91 ALA A N 1
ATOM 739 C CA . ALA A 1 91 ? 5.951 -7.029 14.276 1.00 92.19 91 ALA A CA 1
ATOM 740 C C . ALA A 1 91 ? 6.504 -7.891 15.418 1.00 92.19 91 ALA A C 1
ATOM 742 O O . ALA A 1 91 ? 6.369 -9.100 15.401 1.00 92.19 91 ALA A O 1
ATOM 743 N N . PHE A 1 92 ? 7.012 -7.274 16.490 1.00 90.69 92 PHE A N 1
ATOM 744 C CA . PHE A 1 92 ? 7.507 -8.013 17.659 1.00 90.69 92 PHE A CA 1
ATOM 745 C C . PHE A 1 92 ? 6.439 -8.896 18.335 1.00 90.69 92 PHE A C 1
ATOM 747 O O . PHE A 1 92 ? 6.765 -9.906 18.956 1.00 90.69 92 PHE A O 1
ATOM 754 N N . LYS A 1 93 ? 5.161 -8.503 18.253 1.00 89.44 93 LYS A N 1
ATOM 755 C CA . LYS A 1 93 ? 4.035 -9.249 18.836 1.00 89.44 93 LYS A CA 1
ATOM 756 C C . LYS A 1 93 ? 3.259 -10.072 17.804 1.00 89.44 93 LYS A C 1
ATOM 758 O O . LYS A 1 93 ? 2.253 -10.661 18.206 1.00 89.44 93 LYS A O 1
ATOM 763 N N . ASP A 1 94 ? 3.698 -10.058 16.544 1.00 89.56 94 ASP A N 1
ATOM 764 C CA . ASP A 1 94 ? 3.061 -10.635 15.353 1.00 89.56 94 ASP A CA 1
ATOM 765 C C . ASP A 1 94 ? 1.581 -10.252 15.180 1.00 89.56 94 ASP A C 1
ATOM 767 O O . ASP A 1 94 ? 0.732 -11.085 14.868 1.00 89.56 94 ASP A O 1
ATOM 771 N N . LYS A 1 95 ? 1.254 -8.976 15.413 1.00 92.19 95 LYS A N 1
ATOM 772 C CA . LYS A 1 95 ? -0.122 -8.455 15.319 1.00 92.19 95 LYS A CA 1
ATOM 773 C C . LYS A 1 95 ? -0.197 -7.308 14.319 1.00 92.19 95 LYS A C 1
ATOM 775 O O . LYS A 1 95 ? 0.436 -6.275 14.539 1.00 92.19 95 LYS A O 1
ATOM 780 N N . GLY A 1 96 ? -0.979 -7.474 13.259 1.00 91.56 96 GLY A N 1
ATOM 781 C CA . GLY A 1 96 ? -1.307 -6.428 12.286 1.00 91.56 96 GLY A CA 1
ATOM 782 C C . GLY A 1 96 ? -0.381 -6.317 11.077 1.00 91.56 96 GLY A C 1
ATOM 783 O O . GLY A 1 96 ? -0.765 -5.689 10.099 1.00 91.56 96 GLY A O 1
ATOM 784 N N . VAL A 1 97 ? 0.786 -6.974 11.076 1.00 93.06 97 VAL A N 1
ATOM 785 C CA . VAL A 1 97 ? 1.665 -7.019 9.887 1.00 93.06 97 VAL A CA 1
ATOM 786 C C . VAL A 1 97 ? 0.957 -7.689 8.707 1.00 93.06 97 VAL A C 1
ATOM 788 O O . VAL A 1 97 ? 1.153 -7.294 7.567 1.00 93.06 97 VAL A O 1
ATOM 791 N N . GLN A 1 98 ? 0.084 -8.653 8.990 1.00 91.38 98 GLN A N 1
ATOM 792 C CA . GLN A 1 98 ? -0.738 -9.349 8.005 1.00 91.38 98 GLN A CA 1
ATOM 793 C C . GLN A 1 98 ? -1.594 -8.362 7.194 1.00 91.38 98 GLN A C 1
ATOM 795 O O . GLN A 1 98 ? -1.609 -8.422 5.975 1.00 91.38 98 GLN A O 1
ATOM 800 N N . LEU A 1 99 ? -2.206 -7.381 7.861 1.00 93.62 99 LEU A N 1
ATOM 801 C CA . LEU A 1 99 ? -3.053 -6.381 7.203 1.00 93.62 99 LEU A CA 1
ATOM 802 C C . LEU A 1 99 ? -2.240 -5.334 6.437 1.00 93.62 99 LEU A C 1
ATOM 804 O O . LEU A 1 99 ? -2.716 -4.778 5.455 1.00 93.62 99 LEU A O 1
ATOM 808 N N . VAL A 1 100 ? -0.994 -5.088 6.855 1.00 95.38 100 VAL A N 1
ATOM 809 C CA . VAL A 1 100 ? -0.053 -4.286 6.060 1.00 95.38 100 VAL A CA 1
ATOM 810 C C . VAL A 1 100 ? 0.286 -5.006 4.753 1.00 95.38 100 VAL A C 1
ATOM 812 O O . VAL A 1 100 ? 0.407 -4.357 3.720 1.00 95.38 100 VAL A O 1
ATOM 815 N N . LEU A 1 101 ? 0.419 -6.337 4.771 1.00 95.19 101 LEU A N 1
ATOM 816 C CA . LEU A 1 101 ? 0.652 -7.117 3.551 1.00 95.19 101 LEU A CA 1
ATOM 817 C C . LEU A 1 101 ? -0.563 -7.089 2.617 1.00 95.19 101 LEU A C 1
ATOM 819 O O . LEU A 1 101 ? -0.376 -6.957 1.410 1.00 95.19 101 LEU A O 1
ATOM 823 N N . ASP A 1 102 ? -1.782 -7.130 3.157 1.00 94.81 102 ASP A N 1
ATOM 824 C CA . ASP A 1 102 ? -2.997 -6.941 2.354 1.00 94.81 102 ASP A CA 1
ATOM 825 C C . ASP A 1 102 ? -3.015 -5.541 1.711 1.00 94.81 102 ASP A C 1
ATOM 827 O O . ASP A 1 102 ? -3.258 -5.403 0.515 1.00 94.81 102 ASP A O 1
ATOM 831 N N . ALA A 1 103 ? -2.638 -4.503 2.465 1.00 96.12 103 ALA A N 1
ATOM 832 C CA . ALA A 1 103 ? -2.543 -3.132 1.962 1.00 96.12 103 ALA A CA 1
ATOM 833 C C . ALA A 1 103 ? -1.488 -2.953 0.858 1.00 96.12 103 ALA A C 1
ATOM 835 O O . ALA A 1 103 ? -1.686 -2.165 -0.065 1.00 96.12 103 ALA A O 1
ATOM 836 N N . VAL A 1 104 ? -0.370 -3.687 0.929 1.00 96.56 104 VAL A N 1
ATOM 837 C CA . VAL A 1 104 ? 0.640 -3.713 -0.143 1.00 96.56 104 VAL A CA 1
ATOM 838 C C . VAL A 1 104 ? 0.005 -4.170 -1.454 1.00 96.56 104 VAL A C 1
ATOM 840 O O . VAL A 1 104 ? 0.259 -3.565 -2.491 1.00 96.56 104 VAL A O 1
ATOM 843 N N . VAL A 1 105 ? -0.837 -5.202 -1.413 1.00 96.19 105 VAL A N 1
ATOM 844 C CA . VAL A 1 105 ? -1.536 -5.700 -2.605 1.00 96.19 105 VAL A CA 1
ATOM 845 C C . VAL A 1 105 ? -2.595 -4.700 -3.067 1.00 96.19 105 VAL A C 1
ATOM 847 O O . VAL A 1 105 ? -2.649 -4.359 -4.249 1.00 96.19 105 VAL A O 1
ATOM 850 N N . ASP A 1 106 ? -3.399 -4.191 -2.136 1.00 95.38 106 ASP A N 1
ATOM 851 C CA . ASP A 1 106 ? -4.530 -3.320 -2.450 1.00 95.38 106 ASP A CA 1
ATOM 852 C C . ASP A 1 106 ? -4.091 -1.948 -2.990 1.00 95.38 106 ASP A C 1
ATOM 854 O O . ASP A 1 106 ? -4.743 -1.406 -3.890 1.00 95.38 106 ASP A O 1
ATOM 858 N N . PHE A 1 107 ? -2.981 -1.382 -2.501 1.00 96.81 107 PHE A N 1
ATOM 859 C CA . PHE A 1 107 ? -2.669 0.041 -2.709 1.00 96.81 107 PHE A CA 1
ATOM 860 C C . PHE A 1 107 ? -1.322 0.353 -3.369 1.00 96.81 107 PHE A C 1
ATOM 862 O O . PHE A 1 107 ? -1.199 1.435 -3.941 1.00 96.81 107 PHE A O 1
ATOM 869 N N . LEU A 1 108 ? -0.327 -0.546 -3.351 1.00 96.75 108 LEU A N 1
ATOM 870 C CA . LEU A 1 108 ? 0.953 -0.279 -4.027 1.00 96.75 108 LEU A CA 1
ATOM 871 C C . LEU A 1 108 ? 0.909 -0.639 -5.521 1.00 96.75 108 LEU A C 1
ATOM 873 O O . LEU A 1 108 ? 0.173 -1.553 -5.916 1.00 96.75 108 LEU A O 1
ATOM 877 N N . PRO A 1 109 ? 1.688 0.066 -6.365 1.00 95.81 109 PRO A N 1
ATOM 878 C CA . PRO A 1 109 ? 1.688 -0.167 -7.802 1.00 95.81 109 PRO A CA 1
ATOM 879 C C . PRO A 1 109 ? 2.315 -1.517 -8.162 1.00 95.81 109 PRO A C 1
ATOM 881 O O . PRO A 1 109 ? 3.245 -1.995 -7.506 1.00 95.81 109 PRO A O 1
ATOM 884 N N . ASP A 1 110 ? 1.839 -2.102 -9.256 1.00 94.25 110 ASP A N 1
ATOM 885 C CA . ASP A 1 110 ? 2.516 -3.210 -9.928 1.00 94.25 110 ASP A CA 1
ATOM 886 C C . ASP A 1 110 ? 3.510 -2.693 -10.998 1.00 94.25 110 ASP A C 1
ATOM 888 O O . ASP A 1 110 ? 3.515 -1.499 -11.315 1.00 94.25 110 ASP A O 1
ATOM 892 N N . PRO A 1 111 ? 4.383 -3.551 -11.568 1.00 92.44 111 PRO A N 1
ATOM 893 C CA . PRO A 1 111 ? 5.398 -3.121 -12.533 1.00 92.44 111 PRO A CA 1
ATOM 894 C C . PRO A 1 111 ? 4.865 -2.382 -13.768 1.00 92.44 111 PRO A C 1
ATOM 896 O O . PRO A 1 111 ? 5.623 -1.648 -14.386 1.00 92.44 111 PRO A O 1
ATOM 899 N N . THR A 1 112 ? 3.601 -2.560 -14.147 1.00 91.62 112 THR A N 1
ATOM 900 C CA . THR A 1 112 ? 2.994 -1.884 -15.307 1.00 91.62 112 THR A CA 1
ATOM 901 C C . THR A 1 112 ? 2.420 -0.504 -14.982 1.00 91.62 112 THR A C 1
ATOM 903 O O . THR A 1 112 ? 2.040 0.228 -15.892 1.00 91.62 112 THR A O 1
ATOM 906 N N . GLN A 1 113 ? 2.366 -0.143 -13.699 1.00 90.50 113 GLN A N 1
ATOM 907 C CA . GLN A 1 113 ? 1.760 1.094 -13.199 1.00 90.50 113 GLN A CA 1
ATOM 908 C C . GLN A 1 113 ? 2.787 2.147 -12.778 1.00 90.50 113 GLN A C 1
ATOM 910 O O . GLN A 1 113 ? 2.408 3.209 -12.293 1.00 90.50 113 GLN A O 1
ATOM 915 N N . VAL A 1 114 ? 4.079 1.853 -12.925 1.00 88.81 114 VAL A N 1
ATOM 916 C CA . VAL A 1 114 ? 5.153 2.823 -12.694 1.00 88.81 114 VAL A CA 1
ATOM 917 C C . VAL A 1 114 ? 5.498 3.548 -13.990 1.00 88.81 114 VAL A C 1
ATOM 919 O O . VAL A 1 114 ? 5.372 2.979 -15.076 1.00 88.81 114 VAL A O 1
ATOM 922 N N . ASP A 1 115 ? 5.975 4.787 -13.871 1.00 89.75 115 ASP A N 1
ATOM 923 C CA . ASP A 1 115 ? 6.434 5.559 -15.023 1.00 89.75 115 ASP A CA 1
ATOM 924 C C . ASP A 1 115 ? 7.560 4.818 -15.751 1.00 89.75 115 ASP A C 1
ATOM 926 O O . ASP A 1 115 ? 8.586 4.443 -15.170 1.00 89.75 115 ASP A O 1
ATOM 930 N N . ALA A 1 116 ? 7.345 4.582 -17.044 1.00 92.19 116 ALA A N 1
ATOM 931 C CA . ALA A 1 116 ? 8.303 3.888 -17.885 1.00 92.19 116 ALA A CA 1
ATOM 932 C C . ALA A 1 116 ? 9.582 4.725 -18.040 1.00 92.19 116 ALA A C 1
ATOM 934 O O . ALA A 1 116 ? 9.533 5.927 -18.293 1.00 92.19 116 ALA A O 1
ATOM 935 N N . GLN A 1 117 ? 10.737 4.074 -17.908 1.00 91.50 117 GLN A N 1
ATOM 936 C CA . GLN A 1 117 ? 12.044 4.728 -18.015 1.00 91.50 117 GLN A CA 1
ATOM 937 C C . GLN A 1 117 ? 12.298 5.198 -19.450 1.00 91.50 117 GLN A C 1
ATOM 939 O O . GLN A 1 117 ? 12.050 4.447 -20.392 1.00 91.50 117 GLN A O 1
ATOM 944 N N . GLU A 1 118 ? 12.845 6.398 -19.624 1.00 94.31 118 GLU A N 1
ATOM 945 C CA . GLU A 1 118 ? 13.275 6.877 -20.940 1.00 94.31 118 GLU A CA 1
ATOM 946 C C . GLU A 1 118 ? 14.383 5.987 -21.513 1.00 94.31 118 GLU A C 1
ATOM 948 O O . GLU A 1 118 ? 15.319 5.582 -20.816 1.00 94.31 118 GLU A O 1
ATOM 953 N N . LEU A 1 119 ? 14.280 5.677 -22.803 1.00 93.31 119 LEU A N 1
ATOM 954 C CA . LEU A 1 119 ? 15.339 4.991 -23.529 1.00 93.31 119 LEU A CA 1
ATOM 955 C C . LEU A 1 119 ? 16.398 6.000 -23.962 1.00 93.31 119 LEU A C 1
ATOM 957 O O . LEU A 1 119 ? 16.072 7.023 -24.565 1.00 93.31 119 LEU A O 1
ATOM 961 N N . MET A 1 120 ? 17.658 5.659 -23.704 1.00 92.94 120 MET A N 1
ATOM 962 C CA . MET A 1 120 ? 18.821 6.472 -24.054 1.00 92.94 120 MET A CA 1
ATOM 963 C C . MET A 1 120 ? 19.519 5.916 -25.298 1.00 92.94 120 MET A C 1
ATOM 965 O O . MET A 1 120 ? 19.555 4.698 -25.500 1.00 92.94 120 MET A O 1
ATOM 969 N N . ASP A 1 121 ? 20.086 6.797 -26.118 1.00 93.31 121 ASP A N 1
ATOM 970 C CA . ASP A 1 121 ? 20.964 6.421 -27.226 1.00 93.31 121 ASP A CA 1
ATOM 971 C C . ASP A 1 121 ? 22.405 6.119 -26.754 1.00 93.31 121 ASP A C 1
ATOM 973 O O . ASP A 1 121 ? 22.718 6.140 -25.562 1.00 93.31 121 ASP A O 1
ATOM 977 N N . GLU A 1 122 ? 23.310 5.819 -27.692 1.00 92.75 122 GLU A N 1
ATOM 978 C CA . GLU A 1 122 ? 24.722 5.538 -27.376 1.00 92.75 122 GLU A CA 1
ATOM 979 C C . GLU A 1 122 ? 25.470 6.743 -26.775 1.00 92.75 122 GLU A C 1
ATOM 981 O O . GLU A 1 122 ? 26.497 6.559 -26.117 1.00 92.75 122 GLU A O 1
ATOM 986 N N . ALA A 1 123 ? 24.979 7.965 -27.000 1.00 94.62 123 ALA A N 1
ATOM 987 C CA . ALA A 1 123 ? 25.526 9.190 -26.428 1.00 94.62 123 ALA A CA 1
ATOM 988 C C . ALA A 1 123 ? 24.945 9.502 -25.036 1.00 94.62 123 ALA A C 1
ATOM 990 O O . ALA A 1 123 ? 25.476 10.372 -24.344 1.00 94.62 123 ALA A O 1
ATOM 991 N N . GLY A 1 124 ? 23.919 8.762 -24.603 1.00 92.06 124 GLY A N 1
ATOM 992 C CA . GLY A 1 124 ? 23.222 8.968 -23.336 1.00 92.06 124 GLY A CA 1
ATOM 993 C C . GLY A 1 124 ? 22.078 9.977 -23.416 1.00 92.06 124 GLY A C 1
ATOM 994 O O . GLY A 1 124 ? 21.633 10.448 -22.371 1.00 92.06 124 GLY A O 1
ATOM 995 N N . GLU A 1 125 ? 21.610 10.315 -24.617 1.00 95.25 125 GLU A N 1
ATOM 996 C CA . GLU A 1 125 ? 20.515 11.261 -24.830 1.00 95.25 125 GLU A CA 1
ATOM 997 C C . GLU A 1 125 ? 19.162 10.534 -24.960 1.00 95.25 125 GLU A C 1
ATOM 999 O O . GLU A 1 125 ? 19.106 9.443 -25.542 1.00 95.25 125 GLU A O 1
ATOM 1004 N N . PRO A 1 126 ? 18.049 11.117 -24.467 1.00 95.44 126 PRO A N 1
ATOM 1005 C CA . PRO A 1 126 ? 16.727 10.518 -24.601 1.00 95.44 126 PRO A CA 1
ATOM 1006 C C . PRO A 1 126 ? 16.307 10.366 -26.064 1.00 95.44 126 PRO A C 1
ATOM 1008 O O . PRO A 1 126 ? 16.289 11.317 -26.845 1.00 95.44 126 PRO A O 1
ATOM 1011 N N . THR A 1 127 ? 15.880 9.162 -26.422 1.00 94.62 127 THR A N 1
ATOM 1012 C CA . THR A 1 127 ? 15.389 8.826 -27.770 1.00 94.62 127 THR A CA 1
ATOM 1013 C C . THR A 1 127 ? 13.961 9.314 -28.035 1.00 94.62 127 THR A C 1
ATOM 1015 O O . THR A 1 127 ? 13.506 9.310 -29.177 1.00 94.62 127 THR A O 1
ATOM 1018 N N . GLY A 1 128 ? 13.237 9.717 -26.985 1.00 94.56 128 GLY A N 1
ATOM 1019 C CA . GLY A 1 128 ? 11.797 9.995 -27.024 1.00 94.56 128 GLY A CA 1
ATOM 1020 C C . GLY A 1 128 ? 10.916 8.746 -2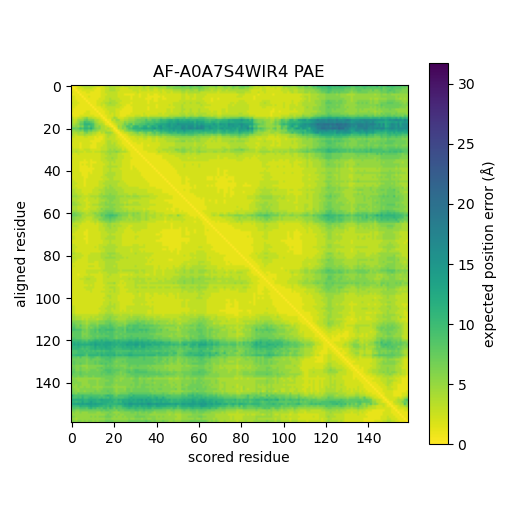6.889 1.00 94.56 128 GLY A C 1
ATOM 1021 O O . GLY A 1 128 ? 9.692 8.866 -26.844 1.00 94.56 128 GLY A O 1
ATOM 1022 N N . GLU A 1 129 ? 11.515 7.558 -26.794 1.00 94.44 129 GLU A N 1
ATOM 1023 C CA . GLU A 1 129 ? 10.833 6.302 -26.483 1.00 94.44 129 GLU A CA 1
ATOM 1024 C C . GLU A 1 129 ? 11.043 5.908 -25.011 1.00 94.44 129 GLU A C 1
ATOM 1026 O O . GLU A 1 129 ? 11.951 6.399 -24.338 1.00 94.44 129 GLU A O 1
ATOM 1031 N N . VAL A 1 130 ? 10.207 4.997 -24.504 1.00 95.00 130 VAL A N 1
ATOM 1032 C CA . VAL A 1 130 ? 10.249 4.530 -23.109 1.00 95.00 130 VAL A CA 1
ATOM 1033 C C . VAL A 1 130 ? 10.286 3.004 -23.022 1.00 95.00 130 VAL A C 1
ATOM 1035 O O . VAL A 1 130 ? 9.697 2.305 -23.849 1.00 95.00 130 VAL A O 1
ATOM 1038 N N . ALA A 1 131 ? 10.956 2.481 -21.998 1.00 93.38 131 ALA A N 1
ATOM 1039 C CA . ALA A 1 131 ? 11.036 1.062 -21.682 1.00 93.38 131 ALA A CA 1
ATOM 1040 C C . ALA A 1 131 ? 9.715 0.576 -21.072 1.00 93.38 131 ALA A C 1
ATOM 1042 O O . ALA A 1 131 ? 9.475 0.709 -19.870 1.00 93.38 131 ALA A O 1
ATOM 1043 N N . LYS A 1 132 ? 8.846 0.014 -21.912 1.00 93.00 132 LYS A N 1
ATOM 1044 C CA . LYS A 1 132 ? 7.577 -0.573 -21.474 1.00 93.00 132 LYS A CA 1
ATOM 1045 C C . LYS A 1 132 ? 7.804 -1.940 -20.838 1.00 93.00 132 LYS A C 1
ATOM 1047 O O . LYS A 1 132 ? 8.631 -2.724 -21.301 1.00 93.00 132 LYS A O 1
ATOM 1052 N N . VAL A 1 133 ? 7.018 -2.245 -19.810 1.00 93.75 133 VAL A N 1
ATOM 1053 C CA . VAL A 1 133 ? 7.000 -3.572 -19.187 1.00 93.75 133 VAL A CA 1
ATOM 1054 C C . VAL A 1 133 ? 6.156 -4.515 -20.047 1.00 93.75 133 VAL A C 1
ATOM 1056 O O . VAL A 1 133 ? 4.948 -4.636 -19.857 1.00 93.75 133 VAL A O 1
ATOM 1059 N N . ASP A 1 134 ? 6.801 -5.159 -21.021 1.00 92.75 134 ASP A N 1
ATOM 1060 C CA . ASP A 1 134 ? 6.200 -6.129 -21.945 1.00 92.75 134 ASP A CA 1
ATOM 1061 C C . ASP A 1 134 ? 7.199 -7.264 -22.236 1.00 92.75 134 ASP A C 1
ATOM 1063 O O . ASP A 1 134 ? 8.388 -7.031 -22.442 1.00 92.75 134 ASP A O 1
ATOM 1067 N N . ALA A 1 135 ? 6.724 -8.510 -22.266 1.00 93.56 135 ALA A N 1
ATOM 1068 C CA . ALA A 1 135 ? 7.557 -9.681 -22.543 1.00 93.56 135 ALA A CA 1
ATOM 1069 C C . ALA A 1 135 ? 8.056 -9.760 -24.001 1.00 93.56 135 ALA A C 1
ATOM 1071 O O . ALA A 1 135 ? 8.960 -10.543 -24.294 1.00 93.56 135 ALA A O 1
ATOM 1072 N N . ASN A 1 136 ? 7.461 -8.988 -24.914 1.00 95.31 136 ASN A N 1
ATOM 1073 C CA . ASN A 1 136 ? 7.847 -8.921 -26.324 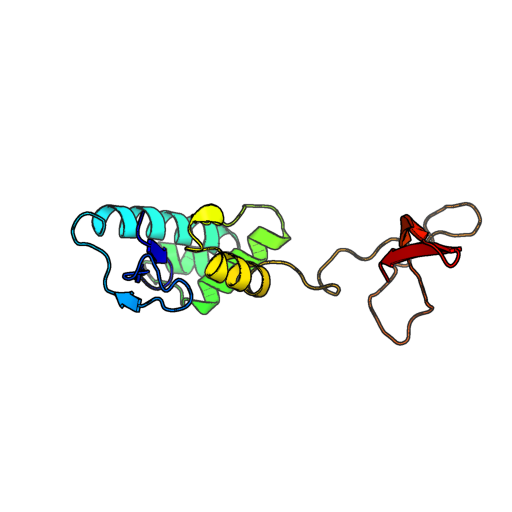1.00 95.31 136 ASN A CA 1
ATOM 1074 C C . ASN A 1 136 ? 8.890 -7.826 -26.610 1.00 95.31 136 ASN A C 1
ATOM 1076 O O . ASN A 1 136 ? 9.430 -7.775 -27.716 1.00 95.31 136 ASN A O 1
ATOM 1080 N N . GLU A 1 137 ? 9.168 -6.949 -25.644 1.00 93.25 137 GLU A N 1
ATOM 1081 C CA . GLU A 1 137 ? 10.191 -5.908 -25.757 1.00 93.25 137 GLU A CA 1
ATOM 1082 C C . GLU A 1 137 ? 11.611 -6.494 -25.624 1.00 93.25 137 GLU A C 1
ATOM 1084 O O . GLU A 1 137 ? 11.810 -7.524 -24.969 1.00 93.25 137 GLU A O 1
ATOM 1089 N N . PRO A 1 138 ? 12.643 -5.846 -26.203 1.00 93.62 138 PRO A N 1
ATOM 1090 C CA . PRO A 1 138 ? 14.031 -6.196 -25.930 1.00 93.62 138 PRO A CA 1
ATOM 1091 C C . PRO A 1 138 ? 14.344 -6.213 -24.428 1.00 93.62 138 PRO A C 1
ATOM 1093 O O . PRO A 1 138 ? 13.930 -5.320 -23.684 1.00 93.62 138 PRO A O 1
ATOM 1096 N N . PHE A 1 139 ? 15.134 -7.204 -24.002 1.00 94.94 139 PHE A N 1
ATOM 1097 C CA . PHE A 1 139 ? 15.579 -7.330 -22.616 1.00 94.94 139 PHE A CA 1
ATOM 1098 C C . PHE A 1 139 ? 16.3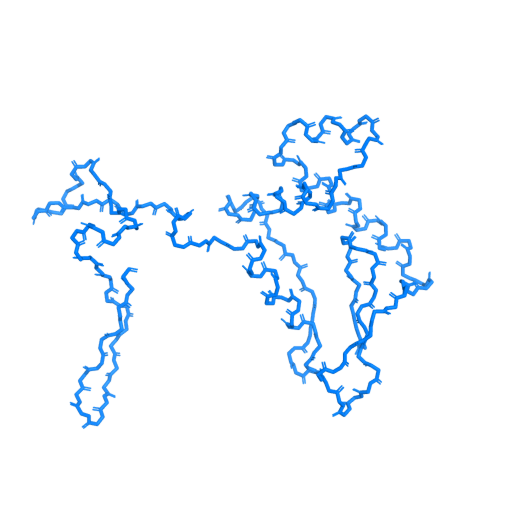61 -6.091 -22.172 1.00 94.94 139 PHE A C 1
ATOM 1100 O O . PHE A 1 139 ? 17.364 -5.716 -22.785 1.00 94.94 139 PHE A O 1
ATOM 1107 N N . ARG A 1 140 ? 15.916 -5.490 -21.071 1.00 92.69 140 ARG A N 1
ATOM 1108 C CA . ARG A 1 140 ? 16.540 -4.344 -20.409 1.00 92.69 140 ARG A CA 1
ATOM 1109 C C . ARG A 1 140 ? 16.507 -4.608 -18.911 1.00 92.69 140 ARG A C 1
ATOM 1111 O O . ARG A 1 140 ? 15.550 -5.193 -18.421 1.00 92.69 140 ARG A O 1
ATOM 1118 N N . ALA A 1 141 ? 17.564 -4.233 -18.197 1.00 94.31 141 ALA A N 1
ATOM 1119 C CA . ALA A 1 141 ? 17.624 -4.432 -16.757 1.00 94.31 141 ALA A CA 1
ATOM 1120 C C . ALA A 1 141 ? 18.619 -3.481 -16.088 1.00 94.31 141 ALA A C 1
ATOM 1122 O O . ALA A 1 141 ? 19.639 -3.113 -16.674 1.00 94.31 141 ALA A O 1
ATOM 1123 N N . LEU A 1 142 ? 18.351 -3.146 -14.827 1.00 93.38 142 LEU A N 1
ATOM 1124 C CA . LEU A 1 142 ? 19.231 -2.354 -13.972 1.00 93.38 142 LEU A CA 1
ATOM 1125 C C . LEU A 1 142 ? 19.921 -3.253 -12.946 1.00 93.38 142 LEU A C 1
ATOM 1127 O O . LEU A 1 142 ? 19.265 -3.884 -12.116 1.00 93.38 142 LEU A O 1
ATOM 1131 N N . ALA A 1 143 ? 21.253 -3.292 -12.977 1.00 97.00 143 ALA A N 1
ATOM 1132 C CA . ALA A 1 143 ? 22.047 -3.927 -11.932 1.00 97.00 143 ALA A CA 1
ATOM 1133 C C . ALA A 1 143 ? 22.095 -3.022 -10.694 1.00 97.00 143 ALA A C 1
ATOM 1135 O O . ALA A 1 143 ? 22.582 -1.897 -10.770 1.00 97.00 143 ALA A O 1
ATOM 1136 N N . PHE A 1 144 ? 21.612 -3.512 -9.550 1.00 97.12 144 PHE A N 1
ATOM 1137 C CA . PHE A 1 144 ? 21.479 -2.690 -8.335 1.00 97.12 144 PHE A CA 1
ATOM 1138 C C . PHE A 1 144 ? 22.262 -3.222 -7.130 1.00 97.12 144 PHE A C 1
ATOM 1140 O O . PHE A 1 144 ? 22.457 -2.505 -6.148 1.00 97.12 144 PHE A O 1
ATOM 1147 N N . LYS A 1 145 ? 22.730 -4.475 -7.170 1.00 97.44 145 LYS A N 1
ATOM 1148 C CA . LYS A 1 145 ? 23.549 -5.048 -6.097 1.00 97.44 145 LYS A CA 1
ATOM 1149 C C . LYS A 1 145 ? 24.522 -6.082 -6.645 1.00 97.44 145 LYS A C 1
ATOM 1151 O O . LYS A 1 145 ? 24.132 -6.956 -7.409 1.00 97.44 145 LYS A O 1
ATOM 1156 N N . ILE A 1 146 ? 25.773 -6.006 -6.198 1.00 96.94 146 ILE A N 1
ATOM 1157 C CA . ILE A 1 146 ? 26.786 -7.042 -6.413 1.00 96.94 146 ILE A CA 1
ATOM 1158 C C . ILE A 1 146 ? 27.127 -7.660 -5.056 1.00 96.94 146 ILE A C 1
ATOM 1160 O O . ILE A 1 146 ? 27.243 -6.946 -4.052 1.00 96.94 146 ILE A O 1
ATOM 1164 N N . MET A 1 147 ? 27.231 -8.984 -5.024 1.00 97.56 147 MET A N 1
ATOM 1165 C CA . MET A 1 147 ? 27.597 -9.763 -3.846 1.00 97.56 147 MET A CA 1
ATOM 1166 C C . MET A 1 147 ? 28.588 -10.852 -4.246 1.00 97.56 147 MET A C 1
ATOM 1168 O O . MET A 1 147 ? 28.329 -11.594 -5.188 1.00 97.56 147 MET A O 1
ATOM 1172 N N . ASP A 1 148 ? 29.694 -10.965 -3.517 1.00 96.75 148 ASP A N 1
ATOM 1173 C CA . ASP A 1 148 ? 30.624 -12.077 -3.692 1.00 96.75 148 ASP A CA 1
ATOM 1174 C C . ASP A 1 148 ? 30.068 -13.330 -3.006 1.00 96.75 148 ASP A C 1
ATOM 1176 O O . ASP A 1 148 ? 29.771 -13.315 -1.809 1.00 96.75 148 ASP A O 1
ATOM 1180 N N . ASP A 1 149 ? 29.935 -14.415 -3.763 1.00 95.25 149 ASP A N 1
ATOM 1181 C CA . ASP A 1 149 ? 29.576 -15.741 -3.268 1.00 95.25 149 ASP A CA 1
ATOM 1182 C C . ASP A 1 149 ? 30.733 -16.731 -3.495 1.00 95.25 149 ASP A C 1
ATOM 1184 O O . ASP A 1 149 ? 31.662 -16.483 -4.271 1.00 95.25 149 ASP A O 1
ATOM 1188 N N . ARG A 1 150 ? 30.679 -17.899 -2.842 1.00 94.44 150 ARG A N 1
ATOM 1189 C CA . ARG A 1 150 ? 31.688 -18.964 -2.974 1.00 94.44 150 ARG A CA 1
ATOM 1190 C C . ARG A 1 150 ?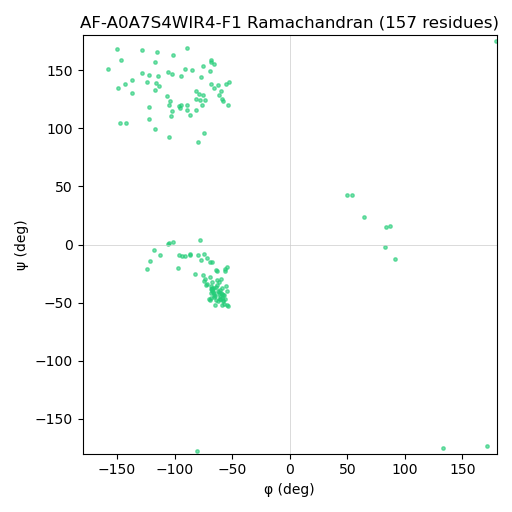 31.914 -19.442 -4.417 1.00 94.44 150 ARG A C 1
ATOM 1192 O O . ARG A 1 150 ? 32.951 -20.048 -4.682 1.00 94.44 150 ARG A O 1
ATOM 1199 N N . TYR A 1 151 ? 30.962 -19.213 -5.324 1.00 94.56 151 TYR A N 1
ATOM 1200 C CA . TYR A 1 151 ? 31.051 -19.601 -6.737 1.00 94.56 151 TYR A CA 1
ATOM 1201 C C . TYR A 1 151 ? 31.300 -18.441 -7.710 1.00 94.56 151 TYR A C 1
ATOM 1203 O O . TYR A 1 151 ? 31.395 -18.681 -8.914 1.00 94.56 151 TYR A O 1
ATOM 1211 N N . GLY A 1 152 ? 31.427 -17.207 -7.218 1.00 95.44 152 GLY A N 1
ATOM 1212 C CA . GLY A 1 152 ? 31.639 -16.015 -8.038 1.00 95.44 152 GLY A CA 1
ATOM 1213 C C . GLY A 1 152 ? 30.730 -14.854 -7.643 1.00 95.44 152 GLY A C 1
ATOM 1214 O O . GLY A 1 152 ? 29.988 -14.925 -6.665 1.00 95.44 152 GLY A O 1
ATOM 1215 N N . ALA A 1 153 ? 30.796 -13.769 -8.413 1.00 95.62 153 ALA A N 1
ATOM 1216 C CA . ALA A 1 153 ? 29.981 -12.586 -8.173 1.00 95.62 153 ALA A CA 1
ATOM 1217 C C . ALA A 1 153 ? 28.523 -12.815 -8.607 1.00 95.62 153 ALA A C 1
ATOM 1219 O O . ALA A 1 153 ? 28.251 -13.200 -9.745 1.00 95.62 153 ALA A O 1
ATOM 1220 N N . LEU A 1 154 ? 27.586 -12.530 -7.705 1.00 97.31 154 LEU A N 1
ATOM 1221 C CA . LEU A 1 154 ? 26.155 -12.450 -7.977 1.00 97.31 154 LEU A CA 1
ATOM 1222 C C . LEU A 1 154 ? 25.776 -10.996 -8.263 1.00 97.31 154 LEU A C 1
ATOM 1224 O O . LEU A 1 154 ? 25.928 -10.128 -7.400 1.00 97.31 154 LEU A O 1
ATOM 1228 N N . THR A 1 155 ? 25.248 -10.735 -9.458 1.00 97.25 155 THR A N 1
ATOM 1229 C CA . THR A 1 155 ? 24.693 -9.431 -9.840 1.00 97.25 155 THR A CA 1
ATOM 1230 C C . THR A 1 155 ? 23.171 -9.499 -9.803 1.00 97.25 155 THR A C 1
ATOM 1232 O O . THR A 1 155 ? 22.550 -10.158 -10.633 1.00 97.25 155 THR A O 1
ATOM 1235 N N . PHE A 1 156 ? 22.565 -8.812 -8.840 1.00 97.75 156 PHE A N 1
ATOM 1236 C CA . PHE A 1 156 ? 21.118 -8.667 -8.757 1.00 97.75 156 PHE A CA 1
ATOM 1237 C C . PHE A 1 156 ? 20.666 -7.601 -9.744 1.00 97.75 156 PHE A C 1
ATOM 1239 O O . PHE A 1 156 ? 21.192 -6.481 -9.757 1.00 97.75 156 PHE A O 1
ATOM 1246 N N . ILE A 1 157 ? 19.673 -7.967 -10.544 1.00 97.62 157 ILE A N 1
ATOM 1247 C CA . ILE A 1 157 ? 19.103 -7.116 -11.575 1.00 97.62 157 ILE A CA 1
ATOM 1248 C C . ILE A 1 157 ? 17.608 -6.930 -11.343 1.00 97.62 157 ILE A C 1
ATOM 1250 O O . ILE A 1 157 ? 16.924 -7.843 -10.875 1.00 97.62 157 ILE A O 1
ATOM 1254 N N . ARG A 1 158 ? 17.108 -5.742 -11.674 1.00 95.44 158 ARG A N 1
ATOM 1255 C CA . ARG A 1 158 ? 15.684 -5.487 -11.867 1.00 95.44 158 ARG A CA 1
ATOM 1256 C C . ARG A 1 158 ? 15.431 -5.434 -13.366 1.00 95.44 158 ARG A C 1
ATOM 1258 O O . ARG A 1 158 ? 15.992 -4.565 -14.028 1.00 95.44 158 ARG A O 1
ATOM 1265 N N . VAL A 1 159 ? 14.648 -6.393 -13.852 1.00 93.25 159 VAL A N 1
ATOM 1266 C CA . VAL A 1 159 ? 14.084 -6.400 -15.208 1.00 93.25 159 VAL A CA 1
ATOM 1267 C C . VAL A 1 159 ? 12.838 -5.526 -15.212 1.00 93.25 159 VAL A C 1
ATOM 1269 O O . VAL A 1 159 ? 12.079 -5.603 -14.211 1.00 93.25 159 VAL A O 1
#

Sequence (159 aa):
FIGLVDLLTRKAHVWPDPNNREVFELRDVPEDMVDQVEEWREKLIETAVEQDDDLMEAYLDGQEPSIDDIKRCIRKGTIALDFFPTYCGSAFKDKGVQLVLDAVVDFLPDPTQVDAQELMDEAGEPTGEVAKVDANEPFRALAFKIMDDRYGALTFIRV

Nearest PDB structures (foldseek):
  6n0i-assembly1_A  TM=9.105E-01  e=1.170E-11  Pseudomonas putida KT2440
  7pjw-assembly1_x  TM=9.346E-01  e=1.321E-11  Escherichia coli
  4v7d-assembly1_BZ  TM=8.905E-01  e=2.013E-12  Escherichia coli K-12
  6b8d-assembly1_A  TM=9.065E-01  e=1.683E-11  Haemophilus influenzae Rd KW20
  6n0i-assembly1_B  TM=9.162E-01  e=3.486E-11  Pseudomonas putida KT2440